Protein AF-A0A9D6ET77-F1 (afdb_monomer_lite)

Sequence (104 aa):
MRQKKGSNLVLKRALLATVLWVILFLYVFLIPPVGIFQFAIFYFLIFFAQYISFGIFFERRRCFLYSAVIIMLLSLQQIRFLNIVTAPIVLGIFITGEIYFRKF

Radius of gyration: 15.59 Å; chains: 1; bounding box: 41×24×52 Å

Secondary structure (DSSP, 8-state):
--HHHHHHHHHHHHHHHHHHHHHHHHHHHHS---SHHHHHHHHHHHHHHHHHHHTTTS-HHHHHHHHHHHHHHHHHHHTTSS-TTHHHHHHHHHHHHHHHHT--

pLDDT: mean 74.78, std 11.5, range [44.97, 88.38]

Foldseek 3Di:
DVPVVLVVVLVVLVVVLVVLVVVLVCLCVVPPPPDPVSVVVSLVSQLVSQLSVVVSPDDNVVSNVVSVVLSVVVVCVVVVNDPPVVSVVVVVVVVVVVVVVVVD

Structure (mmCIF, N/CA/C/O backbone):
data_AF-A0A9D6ET77-F1
#
_entry.id   AF-A0A9D6ET77-F1
#
loop_
_atom_site.group_PDB
_atom_site.id
_atom_site.type_symbol
_atom_site.label_atom_id
_atom_site.label_alt_id
_atom_site.label_comp_id
_atom_site.label_asym_id
_atom_site.label_entity_id
_atom_site.label_seq_id
_atom_site.pdbx_PDB_ins_code
_atom_site.Cartn_x
_atom_site.Cartn_y
_atom_site.Cartn_z
_atom_site.occupancy
_atom_site.B_iso_or_equiv
_atom_site.auth_seq_id
_atom_site.auth_comp_id
_atom_site.auth_asym_id
_atom_site.auth_atom_id
_atom_site.pdbx_PDB_model_num
ATOM 1 N N . MET A 1 1 ? -9.883 2.801 33.843 1.00 47.22 1 MET A N 1
ATOM 2 C CA . MET A 1 1 ? -8.814 2.022 33.157 1.00 47.22 1 MET A CA 1
ATOM 3 C C . MET A 1 1 ? -9.170 1.453 31.764 1.00 47.22 1 MET A C 1
ATOM 5 O O . MET A 1 1 ? -8.305 0.836 31.154 1.00 47.22 1 MET A O 1
ATOM 9 N N . ARG A 1 2 ? -10.366 1.677 31.181 1.00 46.72 2 ARG A N 1
ATOM 10 C CA . ARG A 1 2 ? -10.727 1.121 29.851 1.00 46.72 2 ARG A CA 1
ATOM 11 C C . ARG A 1 2 ? -10.160 1.876 28.629 1.00 46.72 2 ARG A C 1
ATOM 13 O O . ARG A 1 2 ? -9.961 1.248 27.597 1.00 46.72 2 ARG A O 1
ATOM 20 N N . GLN A 1 3 ? -9.818 3.165 28.738 1.00 48.62 3 GLN A N 1
ATOM 21 C CA . GLN A 1 3 ? -9.298 3.952 27.599 1.00 48.62 3 GLN A CA 1
ATOM 22 C C . GLN A 1 3 ? -7.857 3.595 27.174 1.00 48.62 3 GLN A C 1
ATOM 24 O O . GLN A 1 3 ? -7.532 3.655 25.990 1.00 48.62 3 GLN A O 1
ATOM 29 N N . LYS A 1 4 ? -6.995 3.145 28.099 1.00 50.41 4 LYS A N 1
ATOM 30 C CA . LYS A 1 4 ? -5.571 2.857 27.809 1.00 50.41 4 LYS A CA 1
ATOM 31 C C . LYS A 1 4 ? -5.370 1.651 26.874 1.00 50.41 4 LYS A C 1
ATOM 33 O O . LYS A 1 4 ? -4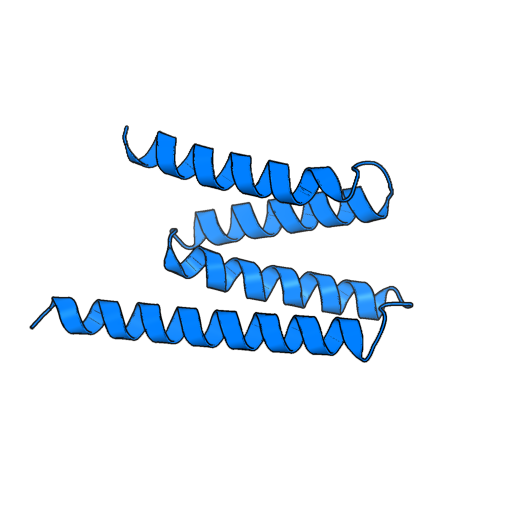.388 1.587 26.141 1.00 50.41 4 LYS A O 1
ATOM 38 N N . LYS A 1 5 ? -6.317 0.702 26.867 1.00 53.66 5 LYS A N 1
ATOM 39 C CA . LYS A 1 5 ? -6.228 -0.543 26.080 1.00 53.66 5 LYS A CA 1
ATOM 40 C C . LYS A 1 5 ? -6.466 -0.309 24.580 1.00 53.66 5 LYS A C 1
ATOM 42 O O . LYS A 1 5 ? -5.840 -0.977 23.763 1.00 53.66 5 LYS A O 1
ATOM 47 N N . GLY A 1 6 ? -7.314 0.664 24.226 1.00 59.22 6 GLY A N 1
ATOM 48 C CA . GLY A 1 6 ? -7.565 1.057 22.833 1.00 59.22 6 GLY A CA 1
ATOM 49 C C . GLY A 1 6 ? -6.387 1.810 22.209 1.00 59.22 6 GLY A C 1
ATOM 50 O O . GLY A 1 6 ? -5.990 1.505 21.089 1.00 59.22 6 GLY A O 1
ATOM 51 N N . SER A 1 7 ? -5.761 2.713 22.972 1.00 63.00 7 SER A N 1
ATOM 52 C CA . SER A 1 7 ? -4.600 3.499 22.525 1.00 63.00 7 SER A CA 1
ATOM 53 C C . SER A 1 7 ? -3.400 2.619 22.145 1.00 63.00 7 SER A C 1
ATOM 55 O O . SER A 1 7 ? -2.831 2.790 21.070 1.00 63.00 7 SER A O 1
ATOM 57 N N . ASN A 1 8 ? -3.083 1.597 22.947 1.00 76.88 8 ASN A N 1
ATOM 58 C CA . ASN A 1 8 ? -1.985 0.672 22.636 1.00 76.88 8 ASN A CA 1
ATOM 59 C C . ASN A 1 8 ? -2.237 -0.165 21.371 1.00 76.88 8 ASN A C 1
ATOM 61 O O . ASN A 1 8 ? -1.292 -0.512 20.666 1.00 76.88 8 ASN A O 1
ATOM 65 N N . LEU A 1 9 ? -3.494 -0.509 21.074 1.00 76.12 9 LEU A N 1
ATOM 66 C CA . LEU A 1 9 ? -3.841 -1.258 19.864 1.00 76.12 9 LEU A CA 1
ATOM 67 C C . LEU A 1 9 ? -3.684 -0.384 18.611 1.00 76.12 9 LEU A C 1
ATOM 69 O O . LEU A 1 9 ? -3.130 -0.837 17.611 1.00 76.12 9 LEU A O 1
ATOM 73 N N . VAL A 1 10 ? -4.142 0.868 18.690 1.00 76.62 10 VAL A N 1
ATOM 74 C CA . VAL A 1 10 ? -4.008 1.869 17.623 1.00 76.62 10 VAL A CA 1
ATOM 75 C C . VAL A 1 10 ? -2.534 2.173 17.357 1.00 76.62 10 VAL A C 1
ATOM 77 O O . VAL A 1 10 ? -2.110 2.126 16.208 1.00 76.62 10 VAL A O 1
ATOM 80 N N . LEU A 1 11 ? -1.732 2.374 18.409 1.00 81.31 11 LEU A N 1
ATOM 81 C CA . LEU A 1 11 ? -0.292 2.623 18.295 1.00 81.31 11 LEU A CA 1
ATOM 82 C C . LEU A 1 11 ? 0.446 1.451 17.634 1.00 81.31 11 LEU A C 1
ATOM 84 O O . LEU A 1 11 ? 1.267 1.664 16.748 1.00 81.31 11 LEU A O 1
ATOM 88 N N . LYS A 1 12 ? 0.126 0.206 18.014 1.00 83.12 12 LYS A N 1
ATOM 89 C CA . LYS A 1 12 ? 0.706 -0.991 17.382 1.00 83.12 12 LYS A CA 1
ATOM 90 C C . LYS A 1 12 ? 0.360 -1.084 15.8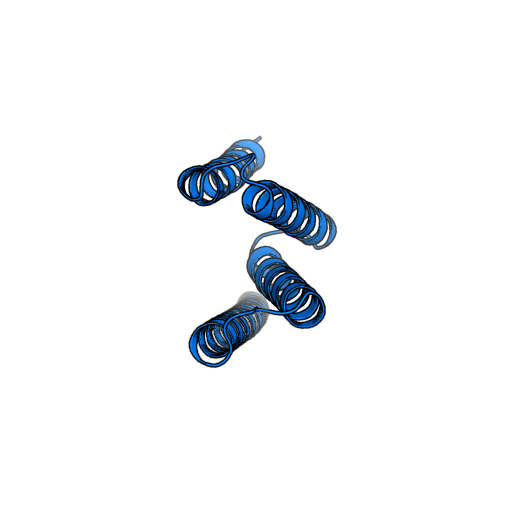97 1.00 83.12 12 LYS A C 1
ATOM 92 O O . LYS A 1 12 ? 1.230 -1.405 15.096 1.00 83.12 12 LYS A O 1
ATOM 97 N N . ARG A 1 13 ? -0.892 -0.794 15.523 1.00 79.88 13 ARG A N 1
ATOM 98 C CA . ARG A 1 13 ? -1.321 -0.775 14.114 1.00 79.88 13 ARG A CA 1
ATOM 99 C C . ARG A 1 13 ? -0.643 0.344 13.331 1.00 79.88 13 ARG A C 1
ATOM 101 O O . ARG A 1 13 ? -0.211 0.096 12.214 1.00 79.88 13 ARG A O 1
ATOM 108 N N . ALA A 1 14 ? -0.507 1.527 13.926 1.00 79.50 14 ALA A N 1
ATOM 109 C CA . ALA A 1 14 ? 0.191 2.658 13.325 1.00 79.50 14 ALA A CA 1
ATOM 110 C C . ALA A 1 14 ? 1.678 2.354 13.102 1.00 79.50 14 ALA A C 1
ATOM 112 O O . ALA A 1 14 ? 2.164 2.536 11.995 1.00 79.50 14 ALA A O 1
ATOM 113 N N . LEU A 1 15 ? 2.376 1.803 14.101 1.00 86.62 15 LEU A N 1
ATOM 114 C CA . LEU A 1 15 ? 3.769 1.365 13.956 1.00 86.62 15 LEU A CA 1
ATOM 115 C C . LEU A 1 15 ? 3.924 0.322 12.849 1.00 86.62 15 LEU A C 1
ATOM 117 O O . LEU A 1 15 ? 4.816 0.439 12.015 1.00 86.62 15 LEU A O 1
ATOM 121 N N . LEU A 1 16 ? 3.039 -0.676 12.815 1.00 86.31 16 LEU A N 1
ATOM 122 C CA . LEU A 1 16 ? 3.077 -1.723 11.800 1.00 86.31 16 LEU A CA 1
ATOM 123 C C . LEU A 1 16 ? 2.799 -1.156 10.398 1.00 86.31 16 LEU A C 1
ATOM 125 O O . LEU A 1 16 ? 3.493 -1.521 9.453 1.00 86.31 16 LEU A O 1
ATOM 129 N N . ALA A 1 17 ? 1.854 -0.218 10.270 1.00 83.56 17 ALA A N 1
ATOM 130 C CA . ALA A 1 17 ? 1.618 0.510 9.026 1.00 83.56 17 ALA A CA 1
ATOM 131 C C . ALA A 1 17 ? 2.874 1.271 8.583 1.00 83.56 17 ALA A C 1
ATOM 133 O O . ALA A 1 17 ? 3.302 1.119 7.444 1.00 83.56 17 ALA A O 1
ATOM 134 N N . THR A 1 18 ? 3.499 2.041 9.478 1.00 84.19 18 THR A N 1
ATOM 135 C CA . THR A 1 18 ? 4.716 2.805 9.172 1.00 84.19 18 THR A CA 1
ATOM 136 C C . THR A 1 18 ? 5.846 1.895 8.708 1.00 84.19 18 THR A C 1
ATOM 138 O O . THR A 1 18 ? 6.477 2.180 7.696 1.00 84.19 18 THR A O 1
ATOM 141 N N . VAL A 1 19 ? 6.074 0.771 9.393 1.00 88.38 19 VAL A N 1
ATOM 142 C CA . VAL A 1 19 ? 7.095 -0.209 8.996 1.00 88.38 19 VAL A CA 1
ATOM 143 C C . VAL A 1 19 ? 6.809 -0.765 7.600 1.00 88.38 19 VAL A C 1
ATOM 145 O O . VAL A 1 19 ? 7.718 -0.823 6.778 1.00 88.38 19 VAL A O 1
ATOM 148 N N . LEU A 1 20 ? 5.557 -1.116 7.292 1.00 87.38 20 LEU A N 1
ATOM 149 C CA . LEU A 1 20 ? 5.186 -1.595 5.957 1.00 87.38 20 LEU A CA 1
ATOM 150 C C . LEU A 1 20 ? 5.389 -0.537 4.871 1.00 87.38 20 LEU A C 1
ATOM 152 O O . LEU A 1 20 ? 5.877 -0.868 3.794 1.00 87.38 20 LEU A O 1
ATOM 156 N N . TRP A 1 21 ? 5.068 0.726 5.152 1.00 85.06 21 TRP A N 1
ATOM 157 C CA . TRP A 1 21 ? 5.320 1.829 4.224 1.00 85.06 21 TRP A CA 1
ATOM 158 C C . TRP A 1 21 ? 6.816 2.066 3.995 1.00 85.06 21 TRP A C 1
ATOM 160 O O . TRP A 1 21 ? 7.222 2.302 2.861 1.00 85.06 21 TRP A O 1
ATOM 170 N N . VAL A 1 22 ? 7.647 1.941 5.034 1.00 88.06 22 VAL A N 1
ATOM 171 C CA . VAL A 1 22 ? 9.111 2.022 4.905 1.00 88.06 22 VAL A CA 1
ATOM 172 C C . VAL A 1 22 ? 9.654 0.858 4.075 1.00 88.06 22 VAL A C 1
ATOM 174 O O . VAL A 1 22 ? 10.471 1.078 3.186 1.00 88.06 22 VAL A O 1
ATOM 177 N N . ILE A 1 23 ? 9.177 -0.368 4.312 1.00 87.50 23 ILE A N 1
ATOM 178 C CA . ILE A 1 23 ? 9.564 -1.546 3.520 1.00 87.50 23 ILE A CA 1
ATOM 179 C C . ILE A 1 23 ? 9.166 -1.360 2.054 1.00 87.50 23 ILE A C 1
ATOM 181 O O . ILE A 1 23 ? 9.980 -1.613 1.171 1.00 87.50 23 ILE A O 1
ATOM 185 N N . LEU A 1 24 ? 7.946 -0.887 1.790 1.00 85.38 24 LEU A N 1
ATOM 186 C CA . LEU A 1 24 ? 7.483 -0.577 0.438 1.00 85.38 24 LEU A CA 1
ATOM 187 C C . LEU A 1 24 ? 8.387 0.470 -0.228 1.00 85.38 24 LEU A C 1
ATOM 189 O O . LEU A 1 24 ? 8.798 0.291 -1.371 1.00 85.38 24 LEU A O 1
ATOM 193 N N . PHE A 1 25 ? 8.715 1.546 0.489 1.00 84.88 25 PHE A N 1
ATOM 194 C CA . PHE A 1 25 ? 9.570 2.612 -0.024 1.00 84.88 25 PHE A CA 1
ATOM 195 C C . PHE A 1 25 ? 10.969 2.094 -0.377 1.00 84.88 25 PHE A C 1
ATOM 197 O O . PHE A 1 25 ? 11.465 2.348 -1.473 1.00 84.88 25 PHE A O 1
ATOM 204 N N . LEU A 1 26 ? 11.573 1.306 0.518 1.00 86.38 26 LEU A N 1
ATOM 205 C CA . LEU A 1 26 ? 12.861 0.659 0.273 1.00 86.38 26 LEU A CA 1
ATOM 206 C C . LEU A 1 26 ? 12.794 -0.306 -0.912 1.00 86.38 26 LEU A C 1
ATOM 208 O O . LEU A 1 26 ? 13.697 -0.295 -1.741 1.00 86.38 26 LEU A O 1
ATOM 212 N N . TYR A 1 27 ? 11.728 -1.101 -1.021 1.00 83.38 27 TYR A N 1
ATOM 213 C CA . TYR A 1 27 ? 11.528 -2.025 -2.137 1.00 83.38 27 TYR A CA 1
ATOM 214 C C . TYR A 1 27 ? 11.524 -1.290 -3.479 1.00 83.38 27 TYR A C 1
ATOM 216 O O . TYR A 1 27 ? 12.274 -1.665 -4.373 1.00 83.38 27 TYR A O 1
ATOM 224 N N . VAL A 1 28 ? 10.747 -0.209 -3.597 1.00 81.56 28 VAL A N 1
ATOM 225 C CA . VAL A 1 28 ? 10.666 0.594 -4.829 1.00 81.56 28 VAL A CA 1
ATOM 226 C C . VAL A 1 28 ? 11.997 1.273 -5.156 1.00 81.56 28 VAL A C 1
ATOM 228 O O . VAL A 1 28 ? 12.364 1.360 -6.325 1.00 81.56 28 VAL A O 1
ATOM 231 N N . PHE A 1 29 ? 12.718 1.757 -4.140 1.00 80.19 29 PHE A N 1
ATOM 232 C CA . PHE A 1 29 ? 13.989 2.456 -4.328 1.00 80.19 29 PHE A CA 1
ATOM 233 C C . PHE A 1 29 ? 15.132 1.516 -4.737 1.00 80.19 29 PHE A C 1
ATOM 235 O O . PHE A 1 29 ? 15.931 1.857 -5.605 1.00 80.19 29 PHE A O 1
ATOM 242 N N . LEU A 1 30 ? 15.215 0.335 -4.117 1.00 81.81 30 LEU A N 1
ATOM 243 C CA . LEU A 1 30 ? 16.285 -0.639 -4.357 1.00 81.81 30 LEU A CA 1
ATOM 244 C C . LEU A 1 30 ? 16.020 -1.516 -5.583 1.00 81.81 30 LEU A C 1
ATOM 246 O O . LEU A 1 30 ? 16.960 -1.924 -6.261 1.00 81.81 30 LEU A O 1
ATOM 250 N N . ILE A 1 31 ? 14.754 -1.845 -5.844 1.00 76.00 31 ILE A N 1
ATOM 251 C CA . ILE A 1 31 ? 14.349 -2.778 -6.892 1.00 76.00 31 ILE A CA 1
ATOM 252 C C . ILE A 1 31 ? 13.238 -2.110 -7.705 1.00 76.00 31 ILE A C 1
ATOM 254 O O . ILE A 1 31 ? 12.056 -2.275 -7.387 1.00 76.00 31 ILE A O 1
ATOM 258 N N . PRO A 1 32 ? 13.581 -1.356 -8.766 1.00 67.69 32 PRO A N 1
ATOM 259 C CA . PRO A 1 32 ? 12.561 -0.835 -9.658 1.00 67.69 32 PRO A CA 1
ATOM 260 C C . PRO A 1 32 ? 11.779 -2.023 -10.243 1.00 67.69 32 PRO A C 1
ATOM 262 O O . PRO A 1 32 ? 12.397 -2.974 -10.729 1.00 67.69 32 PRO A O 1
ATOM 265 N N . PRO A 1 33 ? 10.436 -2.026 -10.178 1.00 68.56 33 PRO A N 1
ATOM 266 C CA . PRO A 1 33 ? 9.645 -3.123 -10.712 1.00 68.56 33 PRO A CA 1
ATOM 267 C C . PRO A 1 33 ? 9.723 -3.088 -12.241 1.00 68.56 33 PRO A C 1
ATOM 269 O O . PRO A 1 33 ? 9.115 -2.239 -12.888 1.00 68.56 33 PRO A O 1
ATOM 272 N N . VAL A 1 34 ? 10.503 -4.001 -12.820 1.00 75.12 34 VAL A N 1
ATOM 273 C CA . VAL A 1 34 ? 10.661 -4.145 -14.278 1.00 75.12 34 VAL A CA 1
ATOM 274 C C . VAL A 1 34 ? 9.871 -5.354 -14.790 1.00 75.12 34 VAL A C 1
ATOM 276 O O . VAL A 1 34 ? 9.375 -5.349 -15.913 1.00 75.12 34 VAL A O 1
ATOM 279 N N . GLY A 1 35 ? 9.707 -6.387 -13.956 1.00 79.25 35 GLY A N 1
ATOM 280 C CA . GLY A 1 35 ? 8.983 -7.614 -14.298 1.00 79.25 35 GLY A CA 1
ATOM 281 C C . GLY A 1 35 ? 7.560 -7.679 -13.737 1.00 79.25 35 GLY A C 1
ATOM 282 O O . GLY A 1 35 ? 7.281 -7.179 -12.649 1.00 79.25 35 GLY A O 1
ATOM 283 N N . ILE A 1 36 ? 6.666 -8.395 -14.431 1.00 79.62 36 ILE A N 1
ATOM 284 C CA . ILE A 1 36 ? 5.262 -8.621 -14.019 1.00 79.62 36 ILE A CA 1
ATOM 285 C C . ILE A 1 36 ? 5.173 -9.185 -12.591 1.00 79.62 36 ILE A C 1
ATOM 287 O O . ILE A 1 36 ? 4.336 -8.760 -11.798 1.00 79.62 36 ILE A O 1
ATOM 291 N N . PHE A 1 37 ? 6.075 -10.100 -12.232 1.00 80.06 37 PHE A N 1
ATOM 292 C CA . PHE A 1 37 ? 6.134 -10.675 -10.887 1.00 80.06 37 PHE A CA 1
ATOM 293 C C . PHE A 1 37 ? 6.472 -9.632 -9.808 1.00 80.06 37 PHE A C 1
ATOM 295 O O . PHE A 1 37 ? 5.878 -9.631 -8.733 1.00 80.06 37 PHE A O 1
ATOM 302 N N . GLN A 1 38 ? 7.377 -8.697 -10.108 1.00 80.50 38 GLN A N 1
ATOM 303 C CA . GLN A 1 38 ? 7.730 -7.605 -9.198 1.00 80.50 38 GLN A CA 1
ATOM 304 C C . GLN A 1 38 ? 6.568 -6.616 -9.046 1.00 80.50 38 GLN A C 1
ATOM 306 O O . GLN A 1 38 ? 6.290 -6.167 -7.938 1.00 80.50 38 GLN A O 1
ATOM 311 N N . PHE A 1 39 ? 5.824 -6.347 -10.124 1.00 81.56 39 PHE A N 1
ATOM 312 C CA . PHE A 1 39 ? 4.583 -5.571 -10.047 1.00 81.56 39 PHE A CA 1
ATOM 313 C C . PHE A 1 39 ? 3.521 -6.252 -9.178 1.00 81.56 39 PHE A C 1
ATOM 315 O O . PHE A 1 39 ? 2.879 -5.584 -8.372 1.00 81.56 39 PHE A O 1
ATOM 322 N N . ALA A 1 40 ? 3.353 -7.572 -9.283 1.00 83.81 40 ALA A N 1
ATOM 323 C CA . ALA A 1 40 ? 2.415 -8.305 -8.433 1.00 83.81 40 ALA A CA 1
ATOM 324 C C . ALA A 1 40 ? 2.784 -8.185 -6.943 1.00 83.81 40 ALA A C 1
ATOM 326 O O . ALA A 1 40 ? 1.917 -7.907 -6.113 1.00 83.81 40 ALA A O 1
ATOM 327 N N . ILE A 1 41 ? 4.074 -8.319 -6.610 1.00 86.31 41 ILE A N 1
ATOM 328 C CA . ILE A 1 41 ? 4.581 -8.120 -5.243 1.00 86.31 41 ILE A CA 1
ATOM 329 C C . ILE A 1 41 ? 4.351 -6.678 -4.780 1.00 86.31 41 ILE A C 1
ATOM 331 O O . ILE A 1 41 ? 3.880 -6.460 -3.666 1.00 86.31 41 ILE A O 1
ATOM 335 N N . PHE A 1 42 ? 4.635 -5.697 -5.636 1.00 85.56 42 PHE A N 1
ATOM 336 C CA . PHE A 1 42 ? 4.412 -4.284 -5.347 1.00 85.56 42 PHE A CA 1
ATOM 337 C C . PHE A 1 42 ? 2.943 -3.991 -5.014 1.00 85.56 42 PHE A C 1
ATOM 339 O O . PHE A 1 42 ? 2.653 -3.410 -3.967 1.00 85.56 42 PHE A O 1
ATOM 346 N N . TYR A 1 43 ? 2.006 -4.447 -5.848 1.00 85.06 43 TYR A N 1
ATOM 347 C CA . TYR A 1 43 ? 0.576 -4.265 -5.601 1.00 85.06 43 TYR A CA 1
ATOM 348 C C . TYR A 1 43 ? 0.104 -4.983 -4.341 1.00 85.06 43 TYR A C 1
ATOM 350 O O . TYR A 1 43 ? -0.680 -4.425 -3.573 1.00 85.06 43 TYR A O 1
ATOM 358 N N . PHE A 1 44 ? 0.616 -6.186 -4.083 1.00 88.19 44 PHE A N 1
ATOM 359 C CA . PHE A 1 44 ? 0.308 -6.911 -2.858 1.00 88.19 44 PHE A CA 1
ATOM 360 C C . PHE A 1 44 ? 0.781 -6.148 -1.612 1.00 88.19 44 PHE A C 1
ATOM 362 O O . PHE A 1 44 ? 0.022 -5.995 -0.653 1.00 88.19 44 PHE A O 1
ATOM 369 N N . LEU A 1 45 ? 2.002 -5.607 -1.638 1.00 87.12 45 LEU A N 1
ATOM 370 C CA . LEU A 1 45 ? 2.550 -4.803 -0.545 1.00 87.12 45 LEU A CA 1
ATOM 371 C C . LEU A 1 45 ? 1.763 -3.504 -0.336 1.00 87.12 45 LEU A C 1
ATOM 373 O O . LEU A 1 45 ? 1.447 -3.175 0.808 1.00 87.12 45 LEU A O 1
ATOM 377 N N . ILE A 1 46 ? 1.390 -2.798 -1.412 1.00 87.31 46 ILE A N 1
ATOM 378 C CA . ILE A 1 46 ? 0.532 -1.604 -1.323 1.00 87.31 46 ILE A CA 1
ATOM 379 C C . ILE A 1 46 ? -0.807 -1.953 -0.690 1.00 87.31 46 ILE A C 1
ATOM 381 O O . ILE A 1 46 ? -1.247 -1.260 0.228 1.00 87.31 46 ILE A O 1
ATOM 385 N N . PHE A 1 47 ? -1.451 -3.023 -1.160 1.00 88.31 47 PHE A N 1
ATOM 386 C CA . PHE A 1 47 ? -2.743 -3.449 -0.641 1.00 88.31 47 PHE A CA 1
ATOM 387 C C . PHE A 1 47 ? -2.659 -3.710 0.864 1.00 88.31 47 PHE A C 1
ATOM 389 O O . PHE A 1 47 ? -3.489 -3.222 1.629 1.00 88.31 47 PHE A O 1
ATOM 396 N N . PHE A 1 48 ? -1.624 -4.432 1.301 1.00 86.50 48 PHE A N 1
ATOM 397 C CA . PHE A 1 48 ? -1.438 -4.778 2.706 1.00 86.50 48 PHE A CA 1
ATOM 398 C C . PHE A 1 48 ? -1.144 -3.545 3.572 1.00 86.50 48 PHE A C 1
ATOM 400 O O . PHE A 1 48 ? -1.754 -3.373 4.631 1.00 86.50 48 PHE A O 1
ATOM 407 N N . ALA A 1 49 ? -0.264 -2.653 3.104 1.00 86.44 49 ALA A N 1
ATOM 408 C CA . ALA A 1 49 ? 0.058 -1.403 3.786 1.00 86.44 49 ALA A CA 1
ATOM 409 C C . ALA A 1 49 ? -1.188 -0.516 3.943 1.00 86.44 49 ALA A C 1
ATOM 411 O O . ALA A 1 49 ? -1.494 -0.064 5.048 1.00 86.44 49 ALA A O 1
ATOM 412 N N . GLN A 1 50 ? -1.966 -0.339 2.871 1.00 84.56 50 GLN A N 1
ATOM 413 C CA . GLN A 1 50 ? -3.206 0.436 2.902 1.00 84.56 50 GLN A CA 1
ATOM 414 C C . GLN A 1 50 ? -4.272 -0.198 3.787 1.00 84.56 50 GLN A C 1
ATOM 416 O O . GLN A 1 50 ? -4.912 0.508 4.562 1.00 84.56 50 GLN A O 1
ATOM 421 N N . TYR A 1 51 ? -4.452 -1.515 3.708 1.00 85.19 51 TYR A N 1
ATOM 422 C CA . TYR A 1 51 ? -5.451 -2.218 4.505 1.00 85.19 51 TYR A CA 1
ATOM 423 C C . TYR A 1 51 ? -5.201 -2.021 6.005 1.00 85.19 51 TYR A C 1
ATOM 425 O O . TYR A 1 51 ? -6.134 -1.781 6.775 1.00 85.19 51 TYR A O 1
ATOM 433 N N . ILE A 1 52 ? -3.934 -2.054 6.428 1.00 84.50 52 ILE A N 1
ATOM 434 C CA . ILE A 1 52 ? -3.553 -1.822 7.824 1.00 84.50 52 ILE A CA 1
ATOM 435 C C . ILE A 1 52 ? -3.680 -0.342 8.200 1.00 84.50 52 ILE A C 1
ATOM 437 O O . ILE A 1 52 ? -4.191 -0.053 9.284 1.00 84.50 52 ILE A O 1
ATOM 441 N N . SER A 1 53 ? -3.297 0.587 7.316 1.00 82.50 53 SER A N 1
ATOM 442 C CA . SER A 1 53 ? -3.504 2.028 7.519 1.00 82.50 53 SER A CA 1
ATOM 443 C C . SER A 1 53 ? -4.987 2.373 7.694 1.00 82.50 53 SER A C 1
ATOM 445 O O . SER A 1 53 ? -5.354 3.073 8.635 1.00 82.50 53 SER A O 1
ATOM 447 N N . PHE A 1 54 ? -5.866 1.833 6.851 1.00 81.56 54 PHE A N 1
ATOM 448 C CA . PHE A 1 54 ? -7.313 2.014 6.969 1.00 81.56 54 PHE A CA 1
ATOM 449 C C . PHE A 1 54 ? -7.900 1.306 8.183 1.00 81.56 54 PHE A C 1
ATOM 451 O O . PHE A 1 54 ? -8.811 1.841 8.810 1.00 81.56 54 PHE A O 1
ATOM 458 N N . GLY A 1 55 ? -7.324 0.174 8.594 1.00 78.44 55 GLY A N 1
ATOM 459 C CA . GLY A 1 55 ? -7.699 -0.542 9.814 1.00 78.44 55 GLY A CA 1
ATOM 460 C C . GLY A 1 55 ? -7.469 0.238 11.115 1.00 78.44 55 GLY A C 1
ATOM 461 O O . GLY A 1 55 ? -7.844 -0.246 12.188 1.00 78.44 55 GLY A O 1
ATOM 462 N N . ILE A 1 56 ? -6.853 1.422 11.052 1.00 78.69 56 ILE A N 1
ATOM 463 C CA . ILE A 1 56 ? -6.759 2.373 12.168 1.00 78.69 56 ILE A CA 1
ATOM 464 C C . ILE A 1 56 ? -8.063 3.171 12.324 1.00 78.69 56 ILE A C 1
ATOM 466 O O . ILE A 1 56 ? -8.459 3.469 13.450 1.00 78.69 56 ILE A O 1
ATOM 470 N N . PHE A 1 57 ? -8.745 3.478 11.219 1.00 75.44 57 PHE A N 1
ATOM 471 C CA . PHE A 1 57 ? -9.880 4.404 11.189 1.00 75.44 57 PHE A CA 1
ATOM 472 C C . PHE A 1 57 ? -11.221 3.723 10.894 1.00 75.44 57 PHE A C 1
ATOM 474 O O . PHE A 1 57 ? -12.250 4.171 11.402 1.00 75.44 57 PHE A O 1
ATOM 481 N N . PHE A 1 58 ? -11.223 2.639 10.113 1.00 76.69 58 PHE A N 1
ATOM 482 C CA . PHE A 1 58 ? -12.432 2.030 9.556 1.00 76.69 58 PHE A CA 1
ATOM 483 C C . PHE A 1 58 ? -12.625 0.564 9.974 1.00 76.69 58 PHE A C 1
ATOM 485 O O . PHE A 1 58 ? -11.730 -0.111 10.487 1.00 76.69 58 PHE A O 1
ATOM 492 N N . GLU A 1 59 ? -13.832 0.050 9.733 1.00 78.69 59 GLU A N 1
ATOM 493 C CA . GLU A 1 59 ? -14.169 -1.365 9.905 1.00 78.69 59 GLU A CA 1
ATOM 494 C C . GLU A 1 59 ? -13.517 -2.237 8.821 1.00 78.69 59 GLU A C 1
ATOM 496 O O . GLU A 1 59 ? -13.331 -1.800 7.683 1.00 78.69 59 GLU A O 1
ATOM 501 N N . ARG A 1 60 ? -13.223 -3.509 9.135 1.00 77.31 60 ARG A N 1
ATOM 502 C CA . ARG A 1 60 ? -12.494 -4.434 8.237 1.00 77.31 60 ARG A CA 1
ATOM 503 C C . ARG A 1 60 ? -13.061 -4.507 6.814 1.00 77.31 60 ARG A C 1
ATOM 505 O O . ARG A 1 60 ? -12.286 -4.517 5.863 1.00 77.31 60 ARG A O 1
ATOM 512 N N . ARG A 1 61 ? -14.393 -4.538 6.659 1.00 77.12 61 ARG A N 1
ATOM 513 C CA . ARG A 1 61 ? -15.050 -4.605 5.337 1.00 77.12 61 ARG A CA 1
ATOM 514 C C . ARG A 1 61 ? -14.769 -3.362 4.492 1.00 77.12 61 ARG A C 1
ATOM 516 O O . ARG A 1 61 ? -14.462 -3.485 3.312 1.00 77.12 61 ARG A O 1
ATOM 523 N N . ARG A 1 62 ? -14.822 -2.179 5.110 1.00 77.69 62 ARG A N 1
ATOM 524 C CA . ARG A 1 62 ? -14.541 -0.902 4.441 1.00 77.69 62 ARG A CA 1
ATOM 525 C C . ARG A 1 62 ? -13.061 -0.765 4.098 1.00 77.69 62 ARG A C 1
ATOM 527 O O . ARG A 1 62 ? -12.739 -0.330 3.003 1.00 77.69 62 ARG A O 1
ATOM 534 N N . CYS A 1 63 ? -12.173 -1.227 4.981 1.00 82.69 63 CYS A N 1
ATOM 535 C CA . CYS A 1 63 ? -10.732 -1.270 4.709 1.00 82.69 63 CYS A CA 1
ATOM 536 C C . CYS A 1 63 ? -10.431 -2.080 3.445 1.00 82.69 63 CYS A C 1
ATOM 538 O O . CYS A 1 63 ? -9.703 -1.613 2.579 1.00 82.69 63 CYS A O 1
ATOM 540 N N . PHE A 1 64 ? -11.026 -3.273 3.328 1.00 82.94 64 PHE A N 1
ATOM 541 C CA . PHE A 1 64 ? -10.856 -4.123 2.152 1.00 82.94 64 PHE A CA 1
ATOM 542 C C . PHE A 1 64 ? -11.371 -3.442 0.879 1.00 82.94 64 PHE A C 1
ATOM 544 O O . PHE A 1 64 ? -10.654 -3.406 -0.117 1.00 82.94 64 PHE A O 1
ATOM 551 N N . LEU A 1 65 ? -12.579 -2.863 0.924 1.00 82.00 65 LEU A N 1
ATOM 552 C CA . LEU A 1 65 ? -13.164 -2.151 -0.215 1.00 82.00 65 LEU A CA 1
ATOM 553 C C . LEU A 1 65 ? -12.284 -0.983 -0.671 1.00 82.00 65 LEU A C 1
ATOM 555 O O . LEU A 1 65 ? -11.960 -0.906 -1.851 1.00 82.00 65 LEU A O 1
ATOM 559 N N . TYR A 1 66 ? -11.845 -0.114 0.243 1.00 79.81 66 TYR A N 1
ATOM 560 C CA . TYR A 1 66 ? -11.012 1.032 -0.124 1.00 79.81 66 TYR A CA 1
ATOM 561 C C . TYR A 1 66 ? -9.650 0.607 -0.672 1.00 79.81 66 TYR A C 1
ATOM 563 O O . TYR A 1 66 ? -9.242 1.103 -1.719 1.00 79.81 66 TYR A O 1
ATOM 571 N N . SER A 1 67 ? -8.970 -0.350 -0.034 1.00 84.62 67 SER A N 1
ATOM 572 C CA . SER A 1 67 ? -7.698 -0.872 -0.545 1.00 84.62 67 SER A CA 1
ATOM 573 C C . SER A 1 67 ? -7.852 -1.528 -1.921 1.00 84.62 67 SER A C 1
ATOM 575 O O . SER A 1 67 ? -7.020 -1.308 -2.795 1.00 84.62 67 SER A O 1
ATOM 577 N N . ALA A 1 68 ? -8.931 -2.282 -2.157 1.00 83.06 68 ALA A N 1
ATOM 578 C CA . ALA A 1 68 ? -9.197 -2.896 -3.458 1.00 83.06 68 ALA A CA 1
ATOM 579 C C . ALA A 1 68 ? -9.471 -1.844 -4.546 1.00 83.06 68 ALA A C 1
ATOM 581 O O . ALA A 1 68 ? -8.917 -1.935 -5.640 1.00 83.06 68 ALA A O 1
ATOM 582 N N . VAL A 1 69 ? -10.267 -0.815 -4.233 1.00 84.12 69 VAL A N 1
ATOM 583 C CA . VAL A 1 69 ? -10.555 0.298 -5.152 1.00 84.12 69 VAL A CA 1
ATOM 584 C C . VAL A 1 69 ? -9.277 1.048 -5.520 1.00 84.12 69 VAL A C 1
ATOM 586 O O . VAL A 1 69 ? -9.064 1.353 -6.691 1.00 84.12 69 VAL A O 1
ATOM 589 N N . ILE A 1 70 ? -8.388 1.308 -4.558 1.00 83.75 70 ILE A N 1
ATOM 590 C CA . ILE A 1 70 ? -7.131 2.009 -4.843 1.00 83.75 70 ILE A CA 1
ATOM 591 C C . ILE A 1 70 ? -6.195 1.154 -5.698 1.00 83.75 70 ILE A C 1
ATOM 593 O O . ILE A 1 70 ? -5.602 1.680 -6.634 1.00 83.75 70 ILE A O 1
ATOM 597 N N . ILE A 1 71 ? -6.087 -0.153 -5.444 1.00 85.00 71 ILE A N 1
ATOM 598 C CA . ILE A 1 71 ? -5.305 -1.053 -6.307 1.00 85.00 71 ILE A CA 1
ATOM 599 C C . ILE A 1 71 ? -5.863 -1.080 -7.730 1.00 85.00 71 ILE A C 1
ATOM 601 O O . ILE A 1 71 ? -5.095 -1.013 -8.691 1.00 85.00 71 ILE A O 1
ATOM 605 N N . MET A 1 72 ? -7.188 -1.131 -7.880 1.00 81.00 72 MET A N 1
ATOM 606 C CA . MET A 1 72 ? -7.838 -1.075 -9.188 1.00 81.00 72 MET A CA 1
ATOM 607 C C . MET A 1 72 ? -7.514 0.241 -9.908 1.00 81.00 72 MET A C 1
ATOM 609 O O . MET A 1 72 ? -7.128 0.224 -11.075 1.00 81.00 72 MET A O 1
ATOM 613 N N . LEU A 1 73 ? -7.588 1.373 -9.204 1.00 78.44 73 LEU A N 1
ATOM 614 C CA . LEU A 1 73 ? -7.231 2.684 -9.748 1.00 78.44 73 LEU A CA 1
ATOM 615 C C . LEU A 1 73 ? -5.753 2.772 -10.139 1.00 78.44 73 LEU A C 1
ATOM 617 O O . LEU A 1 73 ? -5.451 3.247 -11.229 1.00 78.44 73 LEU A O 1
ATOM 621 N N . LEU A 1 74 ? -4.837 2.291 -9.296 1.00 77.81 74 LEU A N 1
ATOM 622 C CA . LEU A 1 74 ? -3.402 2.266 -9.598 1.00 77.81 74 LEU A CA 1
ATOM 623 C C . LEU A 1 74 ? -3.102 1.388 -10.823 1.00 77.81 74 LEU A C 1
ATOM 625 O O . LEU A 1 74 ? -2.313 1.775 -11.682 1.00 77.81 74 LEU A O 1
ATOM 629 N N . SER A 1 75 ? -3.792 0.253 -10.955 1.00 74.94 75 SER A N 1
ATOM 630 C CA . SER A 1 75 ? -3.670 -0.622 -12.128 1.00 74.94 75 SER A CA 1
ATOM 631 C C . SER A 1 75 ? -4.145 0.085 -13.405 1.00 74.94 75 SER A C 1
ATOM 633 O O . SER A 1 75 ? -3.495 -0.005 -14.444 1.00 74.94 75 SER A O 1
ATOM 635 N N . LEU A 1 76 ? -5.237 0.856 -13.329 1.00 71.88 76 LEU A N 1
ATOM 636 C CA . LEU A 1 76 ? -5.723 1.686 -14.440 1.00 71.88 76 LEU A CA 1
ATOM 637 C C . LEU A 1 76 ? -4.766 2.845 -14.774 1.00 71.88 76 LEU A C 1
ATOM 639 O O . LEU A 1 76 ? -4.609 3.193 -15.947 1.00 71.88 76 LEU A O 1
ATOM 643 N N . GLN A 1 77 ? -4.090 3.421 -13.774 1.00 70.19 77 GLN A N 1
ATOM 644 C CA . GLN A 1 77 ? -3.043 4.427 -13.991 1.00 70.19 77 GLN A CA 1
ATOM 645 C C . GLN A 1 77 ? -1.829 3.847 -14.722 1.00 70.19 77 GLN A C 1
ATOM 647 O O . GLN A 1 77 ? -1.286 4.505 -15.609 1.00 70.19 77 GLN A O 1
ATOM 652 N N . GLN A 1 78 ? -1.424 2.610 -14.412 1.00 69.88 78 GLN A N 1
ATOM 653 C CA . GLN A 1 78 ? -0.323 1.940 -15.114 1.00 69.88 78 GLN A CA 1
ATOM 654 C C . GLN A 1 78 ? -0.610 1.788 -16.621 1.00 69.88 78 GLN A C 1
ATOM 656 O O . GLN A 1 78 ? 0.308 1.850 -17.436 1.00 69.88 78 GLN A O 1
ATOM 661 N N . ILE A 1 79 ? -1.888 1.680 -17.000 1.00 65.69 79 ILE A N 1
ATOM 662 C CA . ILE A 1 79 ? -2.359 1.582 -18.393 1.00 65.69 79 ILE A CA 1
ATOM 663 C C . ILE A 1 79 ? -2.514 2.982 -19.046 1.00 65.69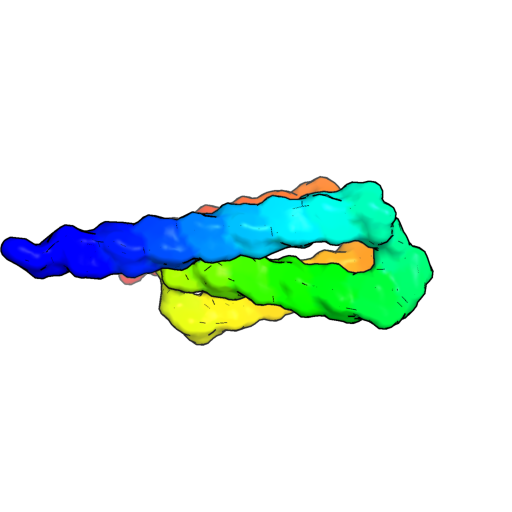 79 ILE A C 1
ATOM 665 O O . ILE A 1 79 ? -2.999 3.107 -20.166 1.00 65.69 79 ILE A O 1
ATOM 669 N N . ARG A 1 80 ? -2.052 4.060 -18.387 1.00 60.47 80 ARG A N 1
ATOM 670 C CA . ARG A 1 80 ? -2.160 5.474 -18.817 1.00 60.47 80 ARG A CA 1
ATOM 671 C C . ARG A 1 80 ? -3.589 6.027 -18.924 1.00 60.47 80 ARG A C 1
ATOM 673 O O . ARG A 1 80 ? -3.772 7.111 -19.470 1.00 60.47 80 ARG A O 1
ATOM 680 N N . PHE A 1 81 ? -4.599 5.348 -18.376 1.00 52.78 81 PHE A N 1
ATOM 681 C CA . PHE A 1 81 ? -5.983 5.845 -18.415 1.00 52.78 81 PHE A CA 1
ATOM 682 C C . PHE A 1 81 ? -6.268 6.938 -17.368 1.00 52.78 81 PHE A C 1
ATOM 684 O O . PHE A 1 81 ? -7.215 7.706 -17.519 1.00 52.78 81 PHE A O 1
ATOM 691 N N . 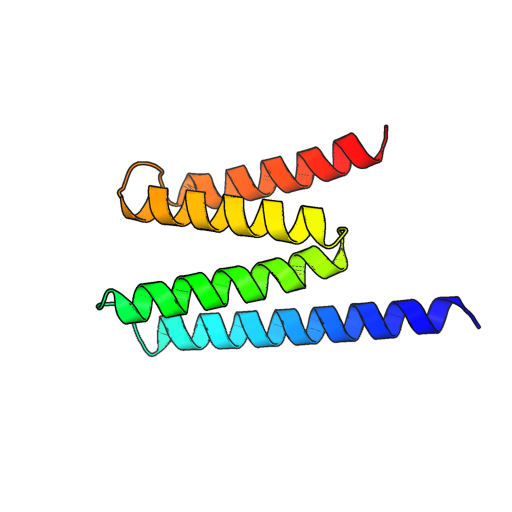LEU A 1 82 ? -5.441 7.041 -16.321 1.00 54.06 82 LEU A N 1
ATOM 692 C CA . LEU A 1 82 ? -5.515 8.089 -15.301 1.00 54.06 82 LEU A CA 1
ATOM 693 C C . LEU A 1 82 ? -4.114 8.624 -14.976 1.00 54.06 82 LEU A C 1
ATOM 695 O O . LEU A 1 82 ? -3.168 7.861 -14.794 1.00 54.06 82 LEU A O 1
ATOM 699 N N . ASN A 1 83 ? -3.985 9.948 -14.879 1.00 57.00 83 ASN A N 1
ATOM 700 C CA . ASN A 1 83 ? -2.727 10.621 -14.555 1.00 57.00 83 ASN A CA 1
ATOM 701 C C . ASN A 1 83 ? -2.330 10.402 -13.086 1.00 57.00 83 ASN A C 1
ATOM 703 O O . ASN A 1 83 ? -3.185 10.311 -12.208 1.00 57.00 83 ASN A O 1
ATOM 707 N N . ILE A 1 84 ? -1.023 10.400 -12.798 1.00 54.88 84 ILE A N 1
ATOM 708 C CA . ILE A 1 84 ? -0.439 10.305 -11.440 1.00 54.88 84 ILE A CA 1
ATOM 709 C C . ILE A 1 84 ? -1.039 11.330 -10.457 1.00 54.88 84 ILE A C 1
ATOM 711 O O . ILE A 1 84 ? -1.175 11.048 -9.270 1.00 54.88 84 ILE A O 1
ATOM 715 N N . VAL A 1 85 ? -1.475 12.486 -10.963 1.00 54.62 85 VAL A N 1
ATOM 716 C CA . VAL A 1 85 ? -2.125 13.564 -10.196 1.00 54.62 85 VAL A C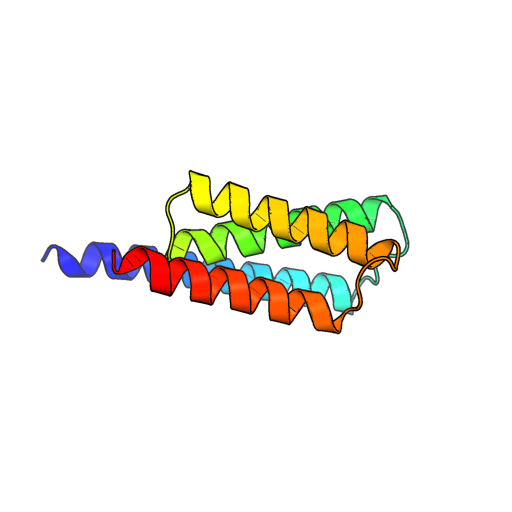A 1
ATOM 717 C C . VAL A 1 85 ? -3.515 13.165 -9.679 1.00 54.62 85 VAL A C 1
ATOM 719 O O . VAL A 1 85 ? -3.962 13.666 -8.651 1.00 54.62 85 VAL A O 1
ATOM 722 N N . THR A 1 86 ? -4.208 12.237 -10.342 1.00 61.78 86 THR A N 1
ATOM 723 C CA . THR A 1 86 ? -5.595 11.891 -10.014 1.00 61.78 86 THR A CA 1
ATOM 724 C C . THR A 1 86 ? -5.710 10.920 -8.834 1.00 61.78 86 THR A C 1
ATOM 726 O O . THR A 1 86 ? -6.702 10.971 -8.115 1.00 61.78 86 THR A O 1
ATOM 729 N N . ALA A 1 87 ? -4.702 10.084 -8.560 1.00 60.88 87 ALA A N 1
ATOM 730 C CA . ALA A 1 87 ? -4.742 9.139 -7.430 1.00 60.88 87 ALA A CA 1
ATOM 731 C C . ALA A 1 87 ? -4.768 9.823 -6.047 1.00 60.88 87 ALA A C 1
ATOM 733 O O . ALA A 1 87 ? -5.628 9.465 -5.239 1.00 60.88 87 ALA A O 1
ATOM 734 N N . PRO A 1 88 ? -3.910 10.825 -5.759 1.00 63.06 88 PRO A N 1
ATOM 735 C CA . PRO A 1 88 ? -3.992 11.592 -4.516 1.00 63.06 88 PRO A CA 1
ATOM 736 C C . PRO A 1 88 ? -5.338 12.305 -4.350 1.00 63.06 88 PRO A C 1
ATOM 738 O O . PRO A 1 88 ? -5.877 12.355 -3.248 1.00 63.06 88 PRO A O 1
ATOM 741 N N . ILE A 1 89 ? -5.905 12.820 -5.447 1.00 66.94 89 ILE A N 1
ATOM 742 C CA . ILE A 1 89 ? -7.196 13.523 -5.444 1.00 66.94 89 ILE A CA 1
ATOM 743 C C . ILE A 1 89 ? -8.335 12.553 -5.126 1.00 66.94 89 ILE A C 1
ATOM 745 O O . ILE A 1 89 ? -9.172 12.852 -4.281 1.00 66.94 89 ILE A O 1
ATOM 749 N N . VAL A 1 90 ? -8.349 11.370 -5.744 1.00 68.38 90 VAL A N 1
ATOM 750 C CA . VAL A 1 90 ? -9.369 10.347 -5.475 1.00 68.38 90 VAL A CA 1
ATOM 751 C C . VAL A 1 90 ? -9.260 9.830 -4.039 1.00 68.38 90 VAL A C 1
ATOM 753 O O . VAL A 1 90 ? -10.279 9.704 -3.365 1.00 68.38 90 VAL A O 1
ATOM 756 N N . LEU A 1 91 ? -8.043 9.619 -3.528 1.00 69.31 91 LEU A N 1
ATOM 757 C CA . LEU A 1 91 ? -7.814 9.315 -2.112 1.00 69.31 91 LEU A CA 1
ATOM 758 C C 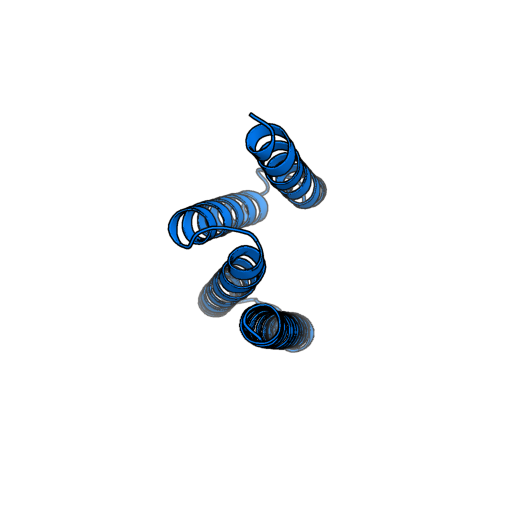. LEU A 1 91 ? -8.372 10.408 -1.194 1.00 69.31 91 LEU A C 1
ATOM 760 O O . LEU A 1 91 ? -9.054 10.096 -0.219 1.00 69.31 91 LEU A O 1
ATOM 764 N N . GLY A 1 92 ? -8.129 11.678 -1.529 1.00 70.62 92 GLY A N 1
ATOM 765 C CA . GLY A 1 92 ? -8.687 12.824 -0.817 1.00 70.62 92 GLY A CA 1
ATOM 766 C C . GLY A 1 92 ? -10.214 12.806 -0.807 1.00 70.62 92 GLY A C 1
ATOM 767 O O . GLY A 1 92 ? -10.812 12.870 0.259 1.00 70.62 92 GLY A O 1
ATOM 768 N N . ILE A 1 93 ? -10.846 12.619 -1.968 1.00 73.81 93 ILE A N 1
ATOM 769 C CA . ILE A 1 93 ? -12.308 12.556 -2.104 1.00 73.81 93 ILE A CA 1
ATOM 770 C C . ILE A 1 93 ? -12.894 11.401 -1.283 1.00 73.81 93 ILE A C 1
ATOM 772 O O . ILE A 1 93 ? -13.899 11.595 -0.603 1.00 73.81 93 ILE A O 1
ATOM 776 N N . PHE A 1 94 ? -12.266 10.222 -1.286 1.00 72.94 94 PHE A N 1
ATOM 777 C CA . PHE A 1 94 ? -12.722 9.089 -0.475 1.00 72.94 94 PHE A CA 1
ATOM 778 C C . PHE A 1 94 ? -12.632 9.377 1.026 1.00 72.94 94 PHE A C 1
ATOM 780 O O . PHE A 1 94 ? -13.578 9.097 1.761 1.00 72.94 94 PHE A O 1
ATOM 787 N N . ILE A 1 95 ? -11.528 9.974 1.482 1.00 70.88 95 ILE A N 1
ATOM 788 C CA . ILE A 1 95 ? -11.332 10.333 2.892 1.00 70.88 95 ILE A CA 1
ATOM 789 C C . ILE A 1 95 ? -12.322 11.426 3.314 1.00 70.88 95 ILE A C 1
ATOM 791 O O . ILE A 1 95 ? -12.967 11.305 4.355 1.00 70.88 95 ILE A O 1
ATOM 795 N N . THR A 1 96 ? -12.482 12.479 2.509 1.00 73.81 96 THR A N 1
ATOM 796 C CA . THR A 1 96 ? -13.418 13.576 2.786 1.00 73.81 96 THR A CA 1
ATOM 797 C C . THR A 1 96 ? -14.868 13.097 2.750 1.00 73.81 96 THR A C 1
ATOM 799 O O . THR A 1 96 ? -15.650 13.473 3.622 1.00 73.81 96 THR A O 1
ATOM 802 N N . GLY A 1 97 ? -15.219 12.224 1.802 1.00 68.44 97 GLY A N 1
ATOM 803 C CA . GLY A 1 97 ? -16.533 11.590 1.724 1.00 68.44 97 GLY A CA 1
ATOM 804 C C . GLY A 1 97 ? -16.852 10.770 2.974 1.00 68.44 97 GLY A C 1
ATOM 805 O O . GLY A 1 97 ? -17.918 10.939 3.556 1.00 68.44 97 GLY A O 1
ATOM 806 N N . GLU A 1 98 ? -15.917 9.950 3.459 1.00 63.78 98 GLU A N 1
ATOM 807 C CA . GLU A 1 98 ? -16.095 9.185 4.706 1.00 63.78 98 GLU A CA 1
ATOM 808 C C . GLU A 1 98 ? -16.283 10.093 5.926 1.00 63.78 98 GLU A C 1
ATOM 810 O O . GLU A 1 98 ? -17.169 9.844 6.740 1.00 63.78 98 GLU A O 1
ATOM 815 N N . ILE A 1 99 ? -15.503 11.175 6.044 1.00 68.56 99 ILE A N 1
ATOM 816 C CA . ILE A 1 99 ? -15.650 12.147 7.142 1.00 68.56 99 ILE A CA 1
ATOM 817 C C . ILE A 1 99 ? -17.026 12.820 7.095 1.00 68.56 99 ILE A C 1
ATOM 819 O O . ILE A 1 99 ? -17.649 13.015 8.140 1.00 68.56 99 ILE A O 1
ATOM 823 N N . TYR A 1 100 ? -17.508 13.157 5.898 1.00 65.94 100 TYR A N 1
ATOM 824 C CA . TYR A 1 100 ? -18.815 13.776 5.708 1.00 65.94 100 TYR A CA 1
ATOM 825 C C . TYR A 1 100 ? -19.957 12.812 6.067 1.00 65.94 100 TYR A C 1
ATOM 827 O O . TYR A 1 100 ? -20.845 13.168 6.840 1.00 65.94 100 TYR A O 1
ATOM 835 N N . PHE A 1 101 ? -19.887 11.564 5.597 1.00 60.72 101 PHE A N 1
ATOM 836 C CA . PHE A 1 101 ? -20.890 10.529 5.873 1.00 60.72 101 PHE A CA 1
ATOM 837 C C . PHE A 1 101 ? -20.803 9.912 7.273 1.00 60.72 101 PHE A C 1
ATOM 839 O O . PHE A 1 101 ? -21.713 9.202 7.671 1.00 60.72 101 PHE A O 1
ATOM 846 N N . ARG A 1 102 ? -19.748 10.181 8.051 1.00 56.91 102 ARG A N 1
ATOM 847 C CA . ARG A 1 102 ? -19.684 9.811 9.477 1.00 56.91 102 ARG A CA 1
ATOM 848 C C . ARG A 1 102 ? -20.516 10.715 10.386 1.00 56.91 102 ARG A C 1
ATOM 850 O O . ARG A 1 102 ? -20.664 10.400 11.565 1.00 56.91 102 ARG A O 1
ATOM 857 N N . LYS A 1 103 ? -20.936 11.879 9.882 1.00 49.50 103 LYS A N 1
ATOM 858 C CA . LYS A 1 103 ? -21.653 12.908 10.647 1.00 49.50 103 LYS A CA 1
ATOM 859 C C . LYS A 1 103 ? -23.178 12.816 10.502 1.00 49.50 103 LYS A C 1
ATOM 861 O O . LYS A 1 103 ? -23.874 13.497 11.250 1.00 49.50 103 LYS A O 1
ATOM 866 N N . PHE A 1 104 ? -23.656 12.002 9.563 1.00 44.97 104 PHE A N 1
ATOM 867 C CA . PHE A 1 104 ? -25.051 11.599 9.377 1.00 44.97 104 PHE A CA 1
ATOM 868 C C . PHE A 1 104 ? -25.225 10.148 9.829 1.00 44.97 104 PHE A C 1
ATOM 870 O O . PHE A 1 104 ? -26.341 9.820 10.284 1.00 44.97 104 PHE A O 1
#